Protein AF-A0A8T6N7Z7-F1 (afdb_monomer_lite)

Structure (mmCIF, N/CA/C/O backbone):
data_AF-A0A8T6N7Z7-F1
#
_entry.id   AF-A0A8T6N7Z7-F1
#
loop_
_atom_site.group_PDB
_atom_site.id
_atom_site.type_symbol
_atom_site.label_atom_id
_atom_site.label_alt_id
_atom_site.label_comp_id
_atom_site.label_asym_id
_atom_site.label_entity_id
_atom_site.label_seq_id
_atom_site.pdbx_PDB_ins_code
_atom_site.Cartn_x
_atom_site.Cartn_y
_atom_site.Cartn_z
_atom_site.occupancy
_atom_site.B_iso_or_equiv
_atom_site.auth_seq_id
_atom_site.auth_comp_id
_atom_site.auth_asym_id
_atom_site.auth_atom_id
_atom_site.pdbx_PDB_model_num
ATOM 1 N N . MET A 1 1 ? -6.191 -1.231 4.397 1.00 97.25 1 MET A N 1
ATOM 2 C CA . MET A 1 1 ? -7.515 -1.782 4.049 1.00 97.25 1 MET A CA 1
ATOM 3 C C . MET A 1 1 ? -8.240 -2.114 5.335 1.00 97.25 1 MET A C 1
ATOM 5 O O . MET A 1 1 ? -7.637 -2.772 6.176 1.00 97.25 1 MET A O 1
ATOM 9 N N . LEU A 1 2 ? -9.482 -1.653 5.471 1.00 97.31 2 LEU A N 1
ATOM 10 C CA . LEU A 1 2 ? -10.361 -2.019 6.579 1.00 97.31 2 LEU A CA 1
ATOM 11 C C . LEU A 1 2 ? -10.739 -3.504 6.470 1.00 97.31 2 LEU A C 1
ATOM 13 O O . LEU A 1 2 ? -11.110 -3.960 5.383 1.00 97.31 2 LEU A O 1
ATOM 17 N N . LEU A 1 3 ? -10.583 -4.256 7.556 1.00 96.44 3 LEU A N 1
ATOM 18 C CA . LEU A 1 3 ? -10.915 -5.678 7.613 1.00 96.44 3 LEU A CA 1
ATOM 19 C C . LEU A 1 3 ? -12.401 -5.897 7.941 1.00 96.44 3 LEU A C 1
ATOM 21 O O . LEU A 1 3 ? -13.173 -4.954 8.099 1.00 96.44 3 LEU A O 1
ATOM 25 N N . GLU A 1 4 ? -12.831 -7.160 7.944 1.00 92.81 4 GLU A N 1
ATOM 26 C CA . GLU A 1 4 ? -14.254 -7.534 8.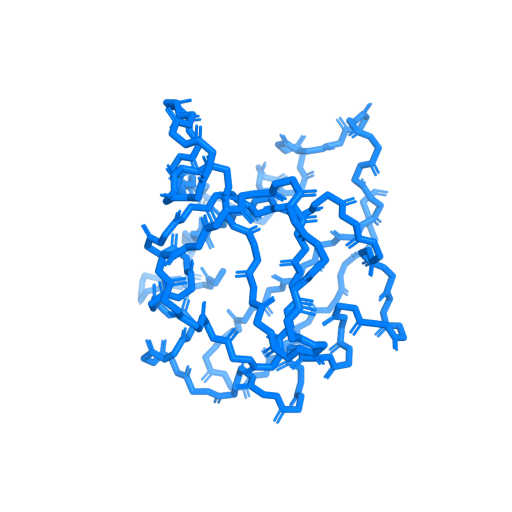040 1.00 92.81 4 GLU A CA 1
ATOM 27 C C . GLU A 1 4 ? -14.883 -7.240 9.399 1.00 92.81 4 GLU A C 1
ATOM 29 O O . GLU A 1 4 ? -16.102 -7.118 9.484 1.00 92.81 4 GLU A O 1
ATOM 34 N N . ASP A 1 5 ? -14.063 -7.100 10.440 1.00 92.44 5 ASP A N 1
ATOM 35 C CA . ASP A 1 5 ? -14.508 -6.629 11.752 1.00 92.44 5 ASP A CA 1
ATOM 36 C C . ASP A 1 5 ? -14.951 -5.155 11.736 1.00 92.44 5 ASP A C 1
ATOM 38 O O . ASP A 1 5 ? -15.639 -4.715 12.654 1.00 92.44 5 ASP A O 1
ATOM 42 N N . GLY A 1 6 ? -14.617 -4.406 10.679 1.00 90.69 6 GLY A N 1
ATOM 43 C CA . GLY A 1 6 ? -14.959 -2.995 10.533 1.00 90.69 6 GLY A CA 1
ATOM 44 C C . GLY A 1 6 ? -14.139 -2.058 11.421 1.00 90.69 6 GLY A C 1
ATOM 45 O O . GLY A 1 6 ? -14.454 -0.870 11.468 1.00 90.69 6 GLY A O 1
ATOM 46 N N . GLU A 1 7 ? -13.099 -2.561 12.085 1.00 91.69 7 GLU A N 1
ATOM 47 C CA . GLU A 1 7 ? -12.290 -1.816 13.055 1.00 91.69 7 GLU A CA 1
ATOM 48 C C . GLU A 1 7 ? -10.797 -1.901 12.718 1.00 91.69 7 GLU A C 1
ATOM 50 O O . GLU A 1 7 ? -10.118 -0.874 12.634 1.00 91.69 7 GLU A O 1
ATOM 55 N N . THR A 1 8 ? -10.291 -3.101 12.426 1.00 97.19 8 THR A N 1
ATOM 56 C CA . THR A 1 8 ? -8.861 -3.307 12.215 1.00 97.19 8 THR A CA 1
ATOM 57 C C . THR A 1 8 ? -8.432 -2.965 10.792 1.00 97.19 8 THR A C 1
ATOM 59 O O . THR A 1 8 ? -9.158 -3.125 9.800 1.00 97.19 8 THR A O 1
ATOM 62 N N . ILE A 1 9 ? -7.201 -2.471 10.667 1.00 98.25 9 ILE A N 1
ATOM 63 C CA . ILE A 1 9 ? -6.628 -2.029 9.398 1.00 98.25 9 ILE A CA 1
ATOM 64 C C . ILE A 1 9 ? -5.390 -2.856 9.089 1.00 98.25 9 ILE A C 1
ATOM 66 O O . ILE A 1 9 ? -4.420 -2.845 9.838 1.00 98.25 9 ILE A O 1
ATOM 70 N N . ARG A 1 10 ? -5.378 -3.493 7.916 1.00 98.25 10 ARG A N 1
ATOM 71 C CA . ARG A 1 10 ? -4.157 -4.063 7.334 1.00 98.25 10 ARG A CA 1
ATOM 72 C C . ARG A 1 10 ? -3.473 -3.053 6.423 1.00 98.25 10 ARG A C 1
ATOM 74 O O . ARG A 1 10 ? -4.117 -2.548 5.498 1.00 98.25 10 ARG A O 1
ATOM 81 N N . SER A 1 11 ? -2.190 -2.780 6.622 1.00 97.31 11 SER A N 1
ATOM 82 C CA . SER A 1 11 ? -1.436 -1.829 5.799 1.00 97.31 11 SER A CA 1
ATOM 83 C C . SER A 1 11 ? -0.045 -2.330 5.423 1.00 97.31 11 SER A C 1
ATOM 85 O O . SER A 1 11 ? 0.499 -3.234 6.049 1.00 97.31 11 SER A O 1
ATOM 87 N N . VAL A 1 12 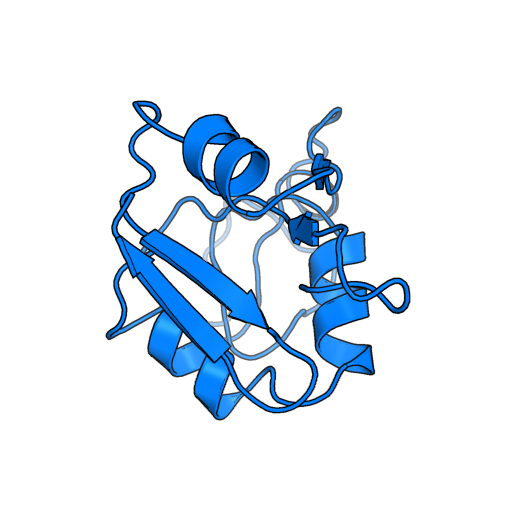? 0.503 -1.715 4.378 1.00 97.75 12 VAL A N 1
ATOM 88 C CA . VAL A 1 12 ? 1.902 -1.817 3.949 1.00 97.75 12 VAL A CA 1
ATOM 89 C C . VAL A 1 12 ? 2.423 -0.404 3.695 1.00 97.75 12 VAL A C 1
ATOM 91 O O . VAL A 1 12 ? 1.639 0.536 3.519 1.00 97.75 12 VAL A O 1
ATOM 94 N N . TYR A 1 13 ? 3.737 -0.251 3.682 1.00 96.81 13 TYR A N 1
ATOM 95 C CA . TYR A 1 13 ? 4.442 0.976 3.348 1.00 96.81 13 TYR A CA 1
ATOM 96 C C . TYR A 1 13 ? 4.771 1.052 1.851 1.00 96.81 13 TYR A C 1
ATOM 98 O O . TYR A 1 13 ? 5.080 0.043 1.222 1.00 96.81 13 TYR A O 1
ATOM 106 N N . CYS A 1 14 ? 4.727 2.268 1.298 1.00 96.38 14 CYS A N 1
ATOM 107 C CA . CYS A 1 14 ? 5.198 2.588 -0.048 1.00 96.38 14 CYS A CA 1
ATOM 108 C C . CYS A 1 14 ? 6.172 3.765 0.027 1.00 96.38 14 CYS A C 1
ATOM 110 O O . CYS A 1 14 ? 5.829 4.798 0.608 1.00 96.38 14 CYS A O 1
ATOM 112 N N . HIS A 1 15 ? 7.368 3.607 -0.542 1.00 94.94 15 HIS A N 1
ATOM 113 C CA . HIS A 1 15 ? 8.446 4.587 -0.394 1.00 94.94 15 HIS A CA 1
ATOM 114 C C . HIS A 1 15 ? 8.341 5.761 -1.370 1.00 94.94 15 HIS A C 1
ATOM 116 O O . HIS A 1 15 ? 8.447 6.916 -0.961 1.00 94.94 15 HIS A O 1
ATOM 122 N N . TRP A 1 16 ? 8.120 5.477 -2.654 1.00 94.12 16 TRP A N 1
ATOM 123 C CA . TRP A 1 16 ? 8.145 6.494 -3.700 1.00 94.12 16 TRP A CA 1
ATOM 124 C C . TRP A 1 16 ? 6.761 7.034 -4.055 1.00 94.12 16 TRP A C 1
ATOM 126 O O . TRP A 1 16 ? 5.756 6.324 -4.001 1.00 94.12 16 TRP A O 1
ATOM 136 N N . ASP A 1 17 ? 6.746 8.317 -4.427 1.00 93.94 17 ASP A N 1
ATOM 137 C CA . ASP A 1 17 ? 5.627 9.018 -5.064 1.00 93.94 17 ASP A CA 1
ATOM 138 C C . ASP A 1 17 ? 4.272 8.876 -4.352 1.00 93.94 17 ASP A C 1
ATOM 140 O O . ASP A 1 17 ? 3.203 8.840 -4.967 1.00 93.94 17 ASP A O 1
ATOM 144 N N . GLY A 1 18 ? 4.307 8.862 -3.017 1.00 94.50 18 GLY A N 1
ATOM 145 C CA . GLY A 1 18 ? 3.139 8.686 -2.153 1.00 94.50 18 GLY A CA 1
ATOM 146 C C . GLY A 1 18 ? 2.066 9.776 -2.252 1.00 94.50 18 GLY A C 1
ATOM 147 O O . GLY A 1 18 ? 1.058 9.678 -1.557 1.00 94.50 18 GLY A O 1
ATOM 148 N N . TYR A 1 19 ? 2.238 10.811 -3.077 1.00 96.06 19 TYR A N 1
ATOM 149 C CA . TYR A 1 19 ? 1.282 11.908 -3.220 1.00 96.06 19 TYR A CA 1
ATOM 150 C C . TYR A 1 19 ? 0.019 11.498 -4.009 1.00 96.06 19 TYR A C 1
ATOM 152 O O . TYR A 1 19 ? 0.068 10.615 -4.872 1.00 96.06 19 TYR A O 1
ATOM 160 N N . PRO A 1 20 ? -1.132 12.167 -3.785 1.00 97.56 20 PRO A N 1
ATOM 161 C CA . PRO A 1 20 ? -2.416 11.735 -4.349 1.00 97.56 20 PRO A CA 1
ATOM 162 C C . PRO A 1 20 ? -2.467 11.672 -5.879 1.00 97.56 20 PRO A C 1
ATOM 164 O O . PRO A 1 20 ? -3.162 10.824 -6.430 1.00 97.56 20 PRO A O 1
ATOM 167 N N . ALA A 1 21 ? -1.726 12.542 -6.573 1.00 97.44 21 ALA A N 1
ATOM 168 C CA . ALA A 1 21 ? -1.688 12.559 -8.036 1.00 97.44 21 ALA A CA 1
ATOM 169 C C . ALA A 1 21 ? -0.958 11.349 -8.657 1.00 97.44 21 ALA A C 1
ATOM 171 O O . ALA A 1 21 ? -1.107 11.127 -9.858 1.00 97.44 21 ALA A O 1
ATOM 172 N N . HIS A 1 22 ? -0.214 10.568 -7.862 1.00 95.94 22 HIS A N 1
ATOM 173 C CA . HIS A 1 22 ? 0.469 9.354 -8.309 1.00 95.94 22 HIS A CA 1
ATOM 174 C C . HIS A 1 22 ? -0.070 8.106 -7.601 1.00 95.94 22 HIS A C 1
ATOM 176 O O . HIS A 1 22 ? -0.957 7.459 -8.158 1.00 95.94 22 HIS A O 1
ATOM 182 N N . VAL A 1 23 ? 0.362 7.794 -6.369 1.00 97.25 23 VAL A N 1
ATOM 183 C CA . VAL A 1 23 ? -0.134 6.608 -5.637 1.00 97.25 23 VAL A CA 1
ATOM 184 C C . VAL A 1 23 ? -1.658 6.631 -5.508 1.00 97.25 23 VAL A C 1
ATOM 186 O O . VAL A 1 23 ? -2.319 5.648 -5.841 1.00 97.25 23 VAL A O 1
ATOM 189 N N . GLY A 1 24 ? -2.240 7.765 -5.104 1.00 97.69 24 GLY A N 1
ATOM 190 C CA . GLY A 1 24 ? -3.695 7.892 -4.984 1.00 97.69 24 GLY A CA 1
ATOM 191 C C . GLY A 1 24 ? -4.431 7.640 -6.304 1.00 97.69 24 GLY A C 1
ATOM 192 O O . GLY A 1 24 ? -5.468 6.975 -6.318 1.00 97.69 24 GLY A O 1
ATOM 193 N N . LYS A 1 25 ? -3.881 8.118 -7.423 1.00 98.19 25 LYS A N 1
ATOM 194 C CA . LYS A 1 25 ? -4.423 7.881 -8.764 1.00 98.19 25 LYS A CA 1
ATOM 195 C C . LYS A 1 25 ? -4.362 6.397 -9.134 1.00 98.19 25 LYS A C 1
ATOM 197 O O . LYS A 1 25 ? -5.385 5.825 -9.499 1.00 98.19 25 LYS A O 1
ATOM 202 N N . ILE A 1 26 ? -3.201 5.761 -8.974 1.00 98.25 26 ILE A N 1
ATOM 203 C CA . ILE A 1 26 ? -2.995 4.341 -9.296 1.00 98.25 26 ILE A CA 1
ATOM 204 C C . ILE A 1 26 ? -3.940 3.454 -8.480 1.00 98.25 26 ILE A C 1
ATOM 206 O O . ILE A 1 26 ? -4.570 2.551 -9.031 1.00 98.25 26 ILE A O 1
ATOM 210 N N . LEU A 1 27 ? -4.085 3.725 -7.180 1.00 98.44 27 LEU A N 1
ATOM 211 C CA . LEU A 1 27 ? -5.000 2.988 -6.309 1.00 98.44 27 LEU A CA 1
ATOM 212 C C . LEU A 1 27 ? -6.452 3.089 -6.794 1.00 98.44 27 LEU A C 1
ATOM 214 O O . LEU A 1 27 ? -7.121 2.065 -6.951 1.00 98.44 27 LEU A O 1
ATOM 218 N N . ASN A 1 28 ? -6.917 4.304 -7.097 1.00 98.12 28 ASN A N 1
ATOM 219 C CA . ASN A 1 28 ? -8.281 4.540 -7.572 1.00 98.12 28 ASN A CA 1
ATOM 220 C C . ASN A 1 28 ? -8.561 3.948 -8.961 1.00 98.12 28 ASN A C 1
ATOM 222 O O . ASN A 1 28 ? -9.684 3.522 -9.216 1.00 98.12 28 ASN A O 1
ATOM 226 N N . GLU A 1 29 ? -7.574 3.905 -9.855 1.00 98.12 29 GLU A N 1
ATOM 227 C CA . GLU A 1 29 ? -7.758 3.409 -11.225 1.00 98.12 29 GLU A CA 1
ATOM 228 C C . GLU A 1 29 ? -7.561 1.889 -11.342 1.00 98.12 29 GLU A C 1
ATOM 230 O O . GLU A 1 29 ? -8.205 1.238 -12.168 1.00 98.12 29 GLU A O 1
ATOM 235 N N . HIS A 1 30 ? -6.682 1.298 -10.524 1.00 98.19 30 HIS A N 1
ATOM 236 C CA . HIS A 1 30 ? -6.195 -0.068 -10.745 1.00 98.19 30 HIS A CA 1
ATOM 237 C C . HIS A 1 30 ? -6.370 -1.029 -9.570 1.00 98.19 30 HIS A C 1
ATOM 239 O O . HIS A 1 30 ? -6.250 -2.241 -9.778 1.00 98.19 30 HIS A O 1
ATOM 245 N N . TYR A 1 31 ? -6.674 -0.536 -8.370 1.00 98.25 31 TYR A N 1
ATOM 246 C CA . TYR A 1 31 ? -6.851 -1.342 -7.160 1.00 98.25 31 TYR A CA 1
ATOM 247 C C . TYR A 1 31 ? -8.245 -1.117 -6.569 1.00 98.25 31 TYR A C 1
ATOM 249 O O . TYR A 1 31 ? -8.394 -0.632 -5.456 1.00 98.25 31 TYR A O 1
ATOM 257 N N . THR A 1 32 ? -9.279 -1.464 -7.336 1.00 97.12 32 THR A N 1
ATOM 258 C CA . THR A 1 32 ? -10.698 -1.217 -7.005 1.00 97.12 32 THR A CA 1
ATOM 259 C C . THR A 1 32 ? -11.469 -2.466 -6.582 1.00 97.12 32 THR A C 1
ATOM 261 O O . THR A 1 32 ? -12.664 -2.403 -6.311 1.00 97.12 32 THR A O 1
ATOM 264 N N . ASN A 1 33 ? -10.807 -3.624 -6.536 1.00 95.94 33 ASN A N 1
ATOM 265 C CA . ASN A 1 33 ? -11.402 -4.862 -6.051 1.00 95.94 33 ASN A CA 1
ATOM 266 C C . ASN A 1 33 ? -10.571 -5.438 -4.907 1.00 95.94 33 ASN A C 1
ATOM 268 O O . ASN A 1 33 ? -9.339 -5.405 -4.929 1.00 95.94 33 ASN A O 1
ATOM 272 N N . ARG A 1 34 ? -11.268 -6.010 -3.925 1.00 96.50 34 ARG A N 1
ATOM 273 C CA . ARG A 1 34 ? -10.659 -6.517 -2.695 1.00 96.50 34 ARG A CA 1
ATOM 274 C C . ARG A 1 34 ? -9.595 -7.583 -2.948 1.00 96.50 34 ARG A C 1
ATOM 276 O O . ARG A 1 34 ? -8.539 -7.518 -2.340 1.00 96.50 34 ARG A O 1
ATOM 283 N N . SER A 1 35 ? -9.821 -8.503 -3.889 1.00 97.81 35 SER A N 1
ATOM 284 C CA . SER A 1 35 ? -8.871 -9.588 -4.169 1.00 97.81 35 SER A CA 1
ATOM 285 C C . SER A 1 35 ? -7.499 -9.073 -4.618 1.00 97.81 35 SER A C 1
ATOM 287 O O . SER A 1 35 ? -6.475 -9.546 -4.132 1.00 97.81 35 SER A O 1
ATOM 289 N N . LYS A 1 36 ? -7.456 -8.068 -5.499 1.00 98.31 36 LYS A N 1
ATOM 290 C CA . LYS A 1 36 ? -6.192 -7.481 -5.962 1.00 98.31 36 LYS A CA 1
ATOM 291 C C . LYS A 1 36 ? -5.503 -6.660 -4.870 1.00 98.31 36 LYS A C 1
ATOM 293 O O . LYS A 1 36 ? -4.282 -6.690 -4.767 1.00 98.31 36 LYS A O 1
ATOM 298 N N . ILE A 1 37 ? -6.274 -5.952 -4.045 1.00 98.56 37 ILE A N 1
ATOM 299 C CA . ILE A 1 37 ? -5.740 -5.223 -2.885 1.00 98.56 37 ILE A CA 1
ATOM 300 C C . ILE A 1 37 ? -5.142 -6.209 -1.879 1.00 98.56 37 ILE A C 1
ATOM 302 O O . ILE A 1 37 ? -4.048 -5.982 -1.376 1.00 98.56 37 ILE A O 1
ATOM 306 N N . ASP A 1 38 ? -5.817 -7.329 -1.632 1.00 98.31 38 ASP A N 1
ATOM 307 C CA . ASP A 1 38 ? -5.322 -8.381 -0.751 1.00 98.31 38 ASP A CA 1
ATOM 308 C C . ASP A 1 38 ? -4.001 -8.956 -1.253 1.00 98.31 38 ASP A C 1
ATOM 310 O O . ASP A 1 38 ? -3.055 -9.045 -0.478 1.00 98.31 38 ASP A O 1
ATOM 314 N N . GLN A 1 39 ? -3.901 -9.259 -2.550 1.00 98.38 39 GLN A N 1
ATOM 315 C CA . GLN A 1 39 ? -2.650 -9.718 -3.159 1.00 98.38 39 GLN A CA 1
ATOM 316 C C . GLN A 1 39 ? -1.515 -8.696 -3.002 1.00 98.38 39 GLN A C 1
ATOM 318 O O . GLN A 1 39 ? -0.403 -9.085 -2.655 1.00 98.38 39 GLN A O 1
ATOM 323 N N . LEU A 1 40 ? -1.794 -7.403 -3.217 1.00 98.62 40 LEU A N 1
ATOM 324 C CA . LEU A 1 40 ? -0.819 -6.327 -3.017 1.00 98.62 40 LEU A CA 1
ATOM 325 C C . LEU A 1 40 ? -0.312 -6.311 -1.566 1.00 98.62 40 LEU A C 1
ATOM 327 O O . LEU A 1 40 ? 0.891 -6.342 -1.338 1.00 98.62 40 LEU A O 1
ATOM 331 N N . LEU A 1 41 ? -1.226 -6.306 -0.589 1.00 98.44 41 LEU A N 1
ATOM 332 C CA . LEU A 1 41 ? -0.876 -6.233 0.833 1.00 98.44 41 LEU A CA 1
ATOM 333 C C . LEU A 1 41 ? -0.145 -7.490 1.326 1.00 98.44 41 LEU A C 1
ATOM 335 O O . LEU A 1 41 ? 0.729 -7.390 2.181 1.00 98.44 41 LEU A O 1
ATOM 339 N N . THR A 1 42 ? -0.480 -8.672 0.803 1.00 98.44 42 THR A N 1
ATOM 340 C CA . THR A 1 42 ? 0.189 -9.932 1.164 1.00 98.44 42 THR A CA 1
ATOM 341 C C . THR A 1 42 ? 1.672 -9.938 0.791 1.00 98.44 42 THR A C 1
ATOM 343 O O . THR A 1 42 ? 2.456 -10.591 1.475 1.00 98.44 42 THR A O 1
ATOM 346 N N . LEU A 1 43 ? 2.068 -9.211 -0.257 1.00 98.44 43 LEU A N 1
ATOM 347 C CA . LEU A 1 43 ? 3.468 -9.113 -0.679 1.00 98.44 43 LEU A CA 1
ATOM 348 C C . LEU A 1 43 ? 4.307 -8.152 0.180 1.00 98.44 43 LEU A C 1
ATOM 350 O O . LEU A 1 43 ? 5.531 -8.160 0.057 1.00 98.44 43 LEU A O 1
ATOM 354 N N . GLY A 1 44 ? 3.669 -7.394 1.076 1.00 98.44 44 GLY A N 1
ATOM 355 C CA . GLY A 1 44 ? 4.341 -6.536 2.044 1.00 98.44 44 GLY A CA 1
ATOM 356 C C . GLY A 1 44 ? 4.688 -5.147 1.512 1.00 98.44 44 GLY A C 1
ATOM 357 O O . GLY A 1 44 ? 4.078 -4.647 0.564 1.00 98.44 44 GLY A O 1
ATOM 358 N N . ASP A 1 45 ? 5.651 -4.516 2.172 1.00 98.12 45 ASP A N 1
ATOM 359 C CA . ASP A 1 45 ? 6.113 -3.170 1.875 1.00 98.12 45 ASP A CA 1
ATOM 360 C C . ASP A 1 45 ? 6.786 -3.107 0.498 1.00 98.12 45 ASP A C 1
ATOM 362 O O . ASP A 1 45 ? 7.474 -4.030 0.039 1.00 98.12 45 ASP A O 1
ATOM 366 N N . LEU A 1 46 ? 6.592 -1.971 -0.163 1.00 96.75 46 LEU A N 1
ATOM 367 C CA . LEU A 1 46 ? 7.007 -1.741 -1.534 1.00 96.75 46 LEU A CA 1
ATOM 368 C C . LEU A 1 46 ? 7.836 -0.470 -1.680 1.00 96.75 46 LEU A C 1
ATOM 370 O O . LEU A 1 46 ? 7.621 0.542 -1.013 1.00 96.75 46 LEU A O 1
ATOM 374 N N . SER A 1 47 ? 8.785 -0.524 -2.608 1.00 95.81 47 SER A N 1
ATOM 375 C CA . SER A 1 47 ? 9.545 0.649 -3.011 1.00 95.81 47 SER A CA 1
ATOM 376 C C . SER A 1 47 ? 8.690 1.565 -3.880 1.00 95.81 47 SER A C 1
ATOM 378 O O . SER A 1 47 ? 8.633 2.764 -3.622 1.00 95.81 47 SER A O 1
ATOM 380 N N . SER A 1 48 ? 7.978 1.005 -4.858 1.00 95.38 48 SER A N 1
ATOM 381 C CA . SER A 1 48 ? 7.135 1.752 -5.793 1.00 95.38 48 SER A CA 1
ATOM 382 C C . SER A 1 48 ? 5.859 0.983 -6.134 1.00 95.38 48 SER A C 1
ATOM 384 O O . SER A 1 48 ? 5.859 -0.245 -6.289 1.00 95.38 48 SER A O 1
ATOM 386 N N . LEU A 1 49 ? 4.751 1.720 -6.225 1.00 97.00 49 LEU A N 1
ATOM 387 C CA . LEU A 1 49 ? 3.442 1.203 -6.613 1.00 97.00 49 LEU A CA 1
ATOM 388 C C . LEU A 1 49 ? 3.204 1.474 -8.099 1.00 97.00 49 LEU A C 1
ATOM 390 O O . LEU A 1 49 ? 3.418 2.588 -8.560 1.00 97.00 49 LEU A O 1
ATOM 394 N N . ASP A 1 50 ? 2.657 0.495 -8.815 1.00 96.31 50 ASP A N 1
ATOM 395 C CA . ASP A 1 50 ? 2.200 0.660 -10.194 1.00 96.31 50 ASP A CA 1
ATOM 396 C C . ASP A 1 50 ? 0.910 -0.147 -10.430 1.00 96.31 50 ASP A C 1
ATOM 398 O O . ASP A 1 50 ? 0.404 -0.833 -9.539 1.00 96.31 50 ASP A O 1
ATOM 402 N N . LYS A 1 51 ? 0.332 -0.069 -11.628 1.00 96.38 51 LYS A N 1
ATOM 403 C CA . LYS A 1 51 ? -0.955 -0.660 -12.004 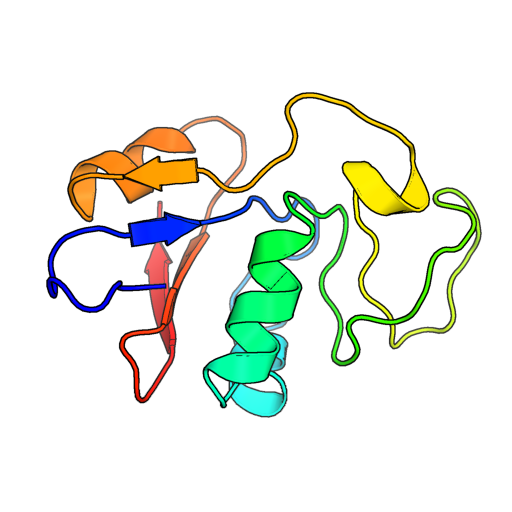1.00 96.38 51 LYS A CA 1
ATOM 404 C C . LYS A 1 51 ? -0.995 -2.185 -11.935 1.00 96.38 51 LYS A C 1
ATOM 406 O O . LYS A 1 51 ? -2.082 -2.740 -11.738 1.00 96.38 51 LYS A O 1
ATOM 411 N N . ASN A 1 52 ? 0.134 -2.875 -12.102 1.00 96.62 52 ASN A N 1
ATOM 412 C CA . ASN A 1 52 ? 0.214 -4.333 -12.027 1.00 96.62 52 ASN A CA 1
ATOM 413 C C . ASN A 1 52 ? 1.085 -4.774 -10.850 1.00 96.62 52 ASN A C 1
ATOM 415 O O . ASN A 1 52 ? 2.171 -4.250 -10.647 1.00 96.62 52 ASN A O 1
ATOM 419 N N . ILE A 1 53 ? 0.655 -5.819 -10.141 1.00 97.12 53 ILE A N 1
ATOM 420 C CA . ILE A 1 53 ? 1.466 -6.443 -9.083 1.00 97.12 53 ILE A CA 1
ATOM 421 C C . ILE A 1 53 ? 2.762 -7.037 -9.663 1.00 97.12 53 ILE A C 1
ATOM 423 O O . ILE A 1 53 ? 3.804 -7.010 -9.008 1.00 97.12 53 ILE A O 1
ATOM 427 N N . GLY A 1 54 ? 2.701 -7.543 -10.898 1.00 94.69 54 GLY A N 1
ATOM 428 C CA . GLY A 1 54 ? 3.845 -8.129 -11.591 1.00 94.69 54 GLY A CA 1
ATOM 429 C C . GLY A 1 54 ? 4.329 -9.439 -10.969 1.00 94.69 54 GLY A C 1
ATOM 430 O O . GLY A 1 54 ? 3.683 -10.023 -10.096 1.00 94.69 54 GLY A O 1
ATOM 431 N N . GLU A 1 55 ? 5.489 -9.885 -11.432 1.00 94.69 55 GLU A N 1
ATOM 432 C CA . GLU A 1 55 ? 6.195 -11.072 -10.944 1.00 94.69 55 GLU A CA 1
ATOM 433 C C . GLU A 1 55 ? 7.534 -10.676 -10.316 1.00 94.69 55 GLU A C 1
ATOM 435 O O . GLU A 1 55 ? 7.928 -9.513 -10.395 1.00 94.69 55 GLU A O 1
ATOM 440 N N . LYS A 1 56 ? 8.237 -11.639 -9.703 1.00 95.31 56 LYS A N 1
ATOM 441 C CA . LYS A 1 56 ? 9.571 -11.395 -9.147 1.00 95.31 56 LYS A CA 1
ATOM 442 C C . LYS A 1 56 ? 10.531 -10.915 -10.235 1.00 95.31 56 LYS A C 1
ATOM 444 O O . LYS A 1 56 ? 10.652 -11.551 -11.280 1.00 95.31 56 LYS A O 1
ATOM 449 N N . HIS A 1 57 ? 11.259 -9.851 -9.940 1.00 93.19 57 HIS A N 1
ATOM 450 C CA . HIS A 1 57 ? 12.245 -9.256 -10.838 1.00 93.19 57 HIS A CA 1
ATOM 451 C C . HIS A 1 57 ? 13.445 -8.720 -10.052 1.00 93.19 57 HIS A C 1
ATOM 453 O O . HIS A 1 57 ? 13.468 -8.761 -8.822 1.00 93.19 57 HIS A O 1
ATOM 459 N N . ASP A 1 58 ? 14.454 -8.242 -10.776 1.00 93.50 58 ASP A N 1
ATOM 460 C CA . ASP A 1 58 ? 15.599 -7.559 -10.184 1.00 93.50 58 ASP A CA 1
ATOM 461 C C . ASP A 1 58 ? 15.176 -6.185 -9.649 1.00 93.50 58 ASP A C 1
ATOM 463 O O . ASP A 1 58 ? 14.649 -5.357 -10.392 1.00 93.50 58 ASP A O 1
ATOM 467 N N . PHE A 1 59 ? 15.398 -5.967 -8.354 1.00 94.12 59 PHE A N 1
ATOM 468 C CA . PHE A 1 59 ? 14.994 -4.758 -7.648 1.00 94.12 59 PHE A CA 1
ATOM 469 C C . PHE A 1 59 ? 15.691 -3.502 -8.190 1.00 94.12 59 PHE A C 1
ATOM 471 O O . PHE A 1 59 ? 15.073 -2.442 -8.252 1.00 94.12 59 PHE A O 1
ATOM 478 N N . ASP A 1 60 ? 16.968 -3.614 -8.569 1.00 89.75 60 ASP A N 1
ATOM 479 C CA . ASP A 1 60 ? 17.798 -2.463 -8.955 1.00 89.75 60 ASP A CA 1
ATOM 480 C C . ASP A 1 60 ? 17.762 -2.182 -10.469 1.00 89.75 60 ASP A C 1
ATOM 482 O O . ASP A 1 60 ? 18.333 -1.199 -10.951 1.00 89.75 60 ASP A O 1
ATOM 486 N N . SER A 1 61 ? 17.082 -3.036 -11.236 1.00 82.75 61 SER A N 1
ATOM 487 C CA . SER A 1 61 ? 16.914 -2.869 -12.676 1.00 82.75 61 SER A CA 1
ATOM 488 C C . SER A 1 61 ? 15.803 -1.869 -13.013 1.00 82.75 61 SER A C 1
ATOM 490 O O . SER A 1 61 ? 14.786 -1.776 -12.326 1.00 82.75 61 SER A O 1
ATOM 492 N N . TYR A 1 62 ? 15.959 -1.156 -14.135 1.00 68.19 62 TYR A N 1
ATOM 493 C CA . TYR A 1 62 ? 14.861 -0.375 -14.707 1.00 68.19 62 TYR A CA 1
ATOM 494 C C . TYR A 1 62 ? 13.750 -1.335 -15.137 1.00 68.19 62 TYR A C 1
ATOM 496 O O . TYR A 1 62 ? 13.943 -2.198 -15.996 1.00 68.19 62 TYR A O 1
ATOM 504 N N . GLN A 1 63 ? 12.598 -1.209 -14.500 1.00 63.84 63 GLN A N 1
ATOM 505 C CA . GLN A 1 63 ? 11.481 -2.122 -14.684 1.00 63.84 63 GLN A CA 1
ATOM 506 C C . GLN A 1 63 ? 10.652 -1.730 -15.903 1.00 63.84 63 GLN A C 1
ATOM 508 O O . GLN A 1 63 ? 10.689 -0.573 -16.319 1.00 63.84 63 GLN A O 1
ATOM 513 N N . PRO A 1 64 ? 9.856 -2.643 -16.486 1.00 64.00 64 PRO A N 1
ATOM 514 C CA . PRO A 1 64 ? 8.759 -2.186 -17.324 1.00 64.00 64 PRO A CA 1
ATOM 515 C C . PRO A 1 64 ? 7.895 -1.232 -16.486 1.00 64.00 64 PRO A C 1
ATOM 517 O O . PRO A 1 64 ? 7.516 -1.619 -15.382 1.00 64.00 64 PRO A O 1
ATOM 520 N N . ASP A 1 65 ? 7.582 -0.037 -17.013 1.00 71.38 65 ASP A N 1
ATOM 521 C CA . ASP A 1 65 ? 6.872 1.099 -16.368 1.00 71.38 65 ASP A CA 1
ATOM 522 C C . ASP A 1 65 ? 5.415 0.781 -15.938 1.00 71.38 65 ASP A C 1
ATOM 524 O O . ASP A 1 65 ? 4.469 1.509 -16.247 1.00 71.38 65 ASP A O 1
ATOM 528 N N . THR A 1 66 ? 5.176 -0.406 -15.386 1.00 88.81 66 THR A N 1
ATOM 529 C CA . THR A 1 66 ? 3.844 -0.940 -15.125 1.00 88.81 66 THR A CA 1
ATOM 530 C C . THR A 1 66 ? 3.758 -1.880 -13.921 1.00 88.81 66 THR A C 1
ATOM 532 O O . THR A 1 66 ? 2.645 -2.326 -13.624 1.00 88.81 66 THR A O 1
ATOM 535 N N . TRP A 1 67 ? 4.876 -2.268 -13.289 1.00 95.56 67 TRP A N 1
ATOM 536 C CA . TRP A 1 67 ? 4.926 -3.290 -12.231 1.00 95.56 67 TRP A CA 1
ATOM 537 C C . TRP A 1 67 ? 5.336 -2.705 -10.872 1.00 95.56 67 TRP A C 1
ATOM 539 O O . TRP A 1 67 ? 6.244 -1.886 -10.781 1.00 95.56 67 TRP A O 1
ATOM 549 N N . CYS A 1 68 ? 4.685 -3.167 -9.804 1.00 96.75 68 CYS A N 1
ATOM 550 C CA . CYS A 1 68 ? 5.074 -2.884 -8.424 1.00 96.75 68 CYS A CA 1
ATOM 551 C C . CYS A 1 68 ? 6.430 -3.505 -8.082 1.00 96.75 68 CYS A C 1
ATOM 553 O O . CYS A 1 68 ? 6.654 -4.668 -8.414 1.00 96.75 68 CYS A O 1
ATOM 555 N N . THR A 1 69 ? 7.250 -2.787 -7.310 1.00 96.75 69 THR A N 1
ATOM 556 C CA . THR A 1 69 ? 8.542 -3.272 -6.791 1.00 96.75 69 THR A CA 1
ATOM 557 C C . THR A 1 69 ? 8.472 -3.458 -5.276 1.00 96.75 69 THR A C 1
ATOM 559 O O . THR A 1 69 ? 8.288 -2.482 -4.550 1.00 96.75 69 THR A O 1
ATOM 562 N N . PHE A 1 70 ? 8.643 -4.683 -4.775 1.00 97.94 70 PHE A N 1
ATOM 563 C CA . PHE A 1 70 ? 8.513 -5.020 -3.351 1.00 97.94 70 PHE A CA 1
ATOM 564 C C . PHE A 1 70 ? 9.860 -5.271 -2.679 1.00 97.94 70 PHE A C 1
ATOM 566 O O . PHE A 1 70 ? 10.721 -5.970 -3.219 1.00 97.94 70 PHE A O 1
ATOM 573 N N . TYR A 1 71 ? 10.013 -4.802 -1.441 1.00 98.19 71 TYR A N 1
ATOM 574 C CA . TYR A 1 71 ? 11.223 -5.058 -0.656 1.00 98.19 71 TYR A CA 1
ATOM 575 C C . TYR A 1 71 ? 11.399 -6.552 -0.357 1.00 98.19 71 TYR A C 1
ATOM 577 O O . TYR A 1 71 ? 12.485 -7.103 -0.529 1.00 98.19 71 TYR A O 1
ATOM 585 N N . GLY A 1 72 ? 10.319 -7.247 0.007 1.00 98.38 72 GLY A N 1
ATOM 586 C CA . GLY A 1 72 ? 10.383 -8.675 0.322 1.00 98.38 72 GLY A CA 1
ATOM 587 C C . GLY A 1 72 ? 10.619 -9.540 -0.918 1.00 98.38 72 GLY A C 1
ATOM 588 O O . GLY A 1 72 ? 11.618 -10.250 -1.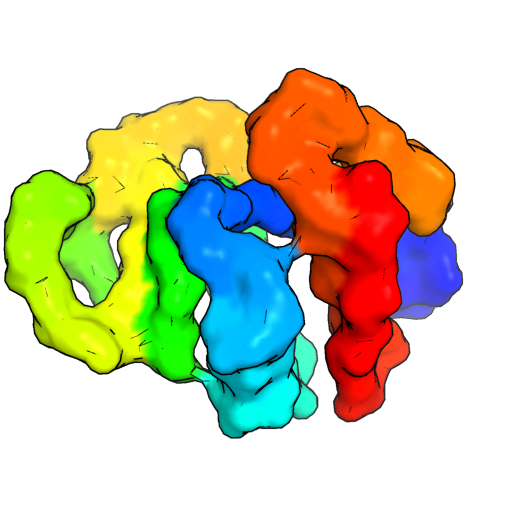019 1.00 98.38 72 GLY A O 1
ATOM 589 N N . ARG A 1 73 ? 9.703 -9.476 -1.894 1.00 97.88 73 ARG A N 1
ATOM 590 C CA . ARG A 1 73 ? 9.732 -10.338 -3.091 1.00 97.88 73 ARG A CA 1
ATOM 591 C C . ARG A 1 73 ? 10.979 -10.113 -3.954 1.00 97.88 73 ARG A C 1
ATOM 593 O O . ARG A 1 73 ? 11.621 -11.095 -4.355 1.00 97.88 73 ARG A O 1
ATOM 600 N N . ASP A 1 74 ? 11.290 -8.848 -4.236 1.00 97.12 74 ASP A N 1
ATOM 601 C CA . ASP A 1 74 ? 12.238 -8.465 -5.288 1.00 97.12 74 ASP A CA 1
ATOM 602 C C . ASP A 1 74 ? 13.639 -8.214 -4.719 1.00 97.12 74 ASP A C 1
ATOM 604 O O . ASP A 1 74 ? 14.617 -8.698 -5.285 1.00 97.12 74 ASP A O 1
ATOM 608 N N . ARG A 1 75 ? 13.750 -7.581 -3.540 1.00 97.31 75 ARG A N 1
ATOM 609 C CA . ARG A 1 75 ? 15.048 -7.359 -2.871 1.00 97.31 75 ARG A CA 1
ATOM 610 C C . ARG A 1 75 ? 15.463 -8.469 -1.904 1.00 97.31 75 ARG A C 1
ATOM 612 O O . ARG A 1 75 ? 16.648 -8.614 -1.616 1.00 97.31 75 ARG A O 1
ATOM 619 N N . GLY A 1 76 ? 14.510 -9.255 -1.401 1.00 97.94 76 GLY A N 1
ATOM 620 C CA . GLY A 1 76 ? 14.766 -10.290 -0.394 1.00 97.94 76 GLY A CA 1
ATOM 621 C C . GLY A 1 76 ? 14.861 -9.766 1.042 1.00 97.94 76 GLY A C 1
ATOM 622 O O . GLY A 1 76 ? 15.435 -10.447 1.891 1.00 97.94 76 GLY A O 1
ATOM 623 N N . GLU A 1 77 ? 14.331 -8.573 1.326 1.00 98.38 77 GLU A N 1
ATOM 624 C CA . GLU A 1 77 ? 14.288 -8.041 2.690 1.00 98.38 77 GLU A CA 1
ATOM 625 C C . GLU A 1 77 ? 13.336 -8.860 3.583 1.00 98.38 77 GLU A C 1
ATOM 627 O O . GLU A 1 77 ? 12.331 -9.413 3.132 1.00 98.38 77 GLU A O 1
ATOM 632 N N . SER A 1 78 ? 13.672 -8.949 4.871 1.00 97.88 78 SER A N 1
ATOM 633 C CA . SER A 1 78 ? 12.836 -9.564 5.912 1.00 97.88 78 SER A CA 1
ATOM 634 C C . SER A 1 78 ? 12.165 -8.478 6.754 1.00 97.88 78 SER A C 1
ATOM 636 O O . SER A 1 78 ? 12.577 -7.325 6.703 1.00 97.88 78 SER A O 1
ATOM 638 N N . ASP A 1 79 ? 11.129 -8.838 7.515 1.00 96.62 79 ASP A N 1
ATOM 639 C CA . ASP A 1 79 ? 10.383 -7.919 8.397 1.00 96.62 79 ASP A CA 1
ATOM 640 C C . ASP A 1 79 ? 9.686 -6.744 7.681 1.00 96.62 79 ASP A C 1
ATOM 642 O O . ASP A 1 79 ? 9.347 -5.730 8.284 1.00 96.62 79 ASP A O 1
ATOM 646 N N . VAL A 1 80 ? 9.402 -6.929 6.391 1.00 97.62 80 VAL A N 1
ATOM 647 C CA . VAL A 1 80 ? 8.684 -5.989 5.511 1.00 97.62 80 VAL A CA 1
ATOM 648 C C . VAL A 1 80 ? 7.265 -6.473 5.185 1.00 97.62 80 VAL A C 1
ATOM 650 O O . VAL A 1 80 ? 6.700 -6.134 4.152 1.00 97.62 80 VAL A O 1
ATOM 653 N N . GLY A 1 81 ? 6.700 -7.349 6.018 1.00 98.12 81 GLY A N 1
ATOM 654 C CA . GLY A 1 81 ? 5.339 -7.863 5.845 1.00 98.12 81 GLY A CA 1
ATOM 655 C C . GLY A 1 81 ? 4.259 -6.835 6.214 1.00 98.12 81 GLY A C 1
ATOM 656 O O . GLY A 1 81 ? 4.559 -5.814 6.834 1.00 98.12 81 GLY A O 1
ATOM 657 N N . PRO A 1 82 ? 2.984 -7.105 5.880 1.00 97.75 82 PRO A N 1
ATOM 658 C CA . PRO A 1 82 ? 1.891 -6.219 6.252 1.00 97.75 82 PRO A CA 1
ATOM 659 C C . PRO A 1 82 ? 1.743 -6.106 7.771 1.00 97.75 82 PRO A C 1
ATOM 661 O O . PRO A 1 82 ? 1.896 -7.083 8.505 1.00 97.75 82 PRO A O 1
ATOM 664 N N . LEU A 1 83 ? 1.351 -4.919 8.223 1.00 97.06 83 LEU A N 1
ATOM 665 C CA . LEU A 1 83 ? 1.011 -4.644 9.614 1.00 97.06 83 LEU A CA 1
ATOM 666 C C . LEU A 1 83 ? -0.504 -4.654 9.816 1.00 97.06 83 LEU A C 1
ATOM 668 O O . LEU A 1 83 ? -1.259 -4.267 8.921 1.00 97.06 83 LEU A O 1
ATOM 672 N N . ILE A 1 84 ? -0.928 -5.068 11.010 1.00 97.94 84 ILE A N 1
ATOM 673 C CA . ILE A 1 84 ? -2.305 -4.948 11.494 1.00 97.94 84 ILE A CA 1
ATOM 674 C C . ILE A 1 84 ? -2.330 -3.869 12.571 1.00 97.94 84 ILE A C 1
ATOM 676 O O . ILE A 1 84 ? -1.478 -3.859 13.457 1.00 97.94 84 ILE A O 1
ATOM 680 N N . HIS A 1 85 ? -3.300 -2.969 12.470 1.00 97.50 85 HIS A N 1
ATOM 681 C CA . HIS A 1 85 ? -3.526 -1.879 13.413 1.00 97.50 85 HIS A CA 1
ATOM 682 C C . HIS A 1 85 ? -4.931 -2.008 13.980 1.00 97.50 85 HIS A C 1
ATOM 684 O O . HIS A 1 85 ? -5.866 -2.282 13.226 1.00 97.50 85 HIS A O 1
ATOM 690 N N . GLU A 1 86 ? -5.080 -1.770 15.280 1.00 96.75 86 GLU A N 1
ATOM 691 C CA . GLU A 1 86 ? -6.372 -1.897 15.970 1.00 96.75 86 GLU A CA 1
ATOM 692 C C . GLU A 1 86 ? -7.293 -0.698 15.708 1.00 96.75 86 GLU A C 1
ATOM 694 O O . GLU A 1 86 ? -8.486 -0.764 15.970 1.00 96.75 86 GLU A O 1
ATOM 699 N N . SER A 1 87 ? -6.757 0.422 15.209 1.00 94.19 87 SER A N 1
ATOM 700 C CA . SER A 1 87 ? -7.558 1.605 14.887 1.00 94.19 87 SER A CA 1
ATOM 701 C C . SER A 1 87 ? -6.928 2.473 13.797 1.00 94.19 87 SER A C 1
ATOM 703 O O . SER A 1 87 ? -5.743 2.343 13.465 1.00 94.19 87 SER A O 1
ATOM 705 N N . SER A 1 88 ? -7.714 3.410 13.257 1.00 91.69 88 SER A N 1
ATOM 706 C CA . SER A 1 88 ? -7.226 4.434 12.326 1.00 91.69 88 SER A CA 1
ATOM 707 C C . SER A 1 88 ? -6.137 5.318 12.925 1.00 91.69 88 SER A C 1
ATOM 709 O O . SER A 1 88 ? -5.205 5.685 12.215 1.00 91.69 88 SER A O 1
ATOM 711 N N . GLU A 1 89 ? -6.220 5.640 14.214 1.00 92.31 89 GLU A N 1
ATOM 712 C CA . GLU A 1 89 ? -5.222 6.446 14.921 1.00 92.31 89 GLU A CA 1
ATOM 713 C C . GLU A 1 89 ? -3.889 5.702 14.992 1.00 92.31 89 GLU A C 1
ATOM 715 O O . GLU A 1 89 ? -2.868 6.251 14.585 1.00 92.31 89 GLU A O 1
ATOM 720 N N . GLN A 1 90 ? -3.903 4.432 15.419 1.00 95.06 90 GLN A N 1
ATOM 721 C CA . GLN A 1 90 ? -2.689 3.610 15.461 1.00 95.06 90 GLN A CA 1
ATOM 722 C C . GLN A 1 90 ? -2.066 3.462 14.074 1.00 95.06 90 GLN A C 1
ATOM 724 O O . GLN A 1 90 ? -0.852 3.600 13.917 1.00 95.06 90 GLN A O 1
ATOM 729 N N . TRP A 1 91 ? -2.901 3.229 13.059 1.00 95.19 91 TRP A N 1
ATOM 730 C CA . TRP A 1 91 ? -2.447 3.129 11.680 1.00 95.19 91 TRP A CA 1
ATOM 731 C C . TRP A 1 91 ? -1.746 4.409 11.207 1.00 95.19 91 TRP A C 1
ATOM 733 O O . TRP A 1 91 ? -0.634 4.322 10.679 1.00 95.19 91 TRP A O 1
ATOM 743 N N . LEU A 1 92 ? -2.348 5.584 11.414 1.00 92.12 92 LEU A N 1
ATOM 744 C CA . LEU A 1 92 ? -1.765 6.868 11.005 1.00 92.12 92 LEU A CA 1
ATOM 745 C C . LEU A 1 92 ? -0.487 7.197 11.792 1.00 92.12 92 LEU A C 1
ATOM 747 O O . LEU A 1 92 ? 0.499 7.649 11.206 1.00 92.12 92 LEU A O 1
ATOM 751 N N . ASP A 1 93 ? -0.459 6.909 13.094 1.00 92.00 93 ASP A N 1
ATOM 752 C CA . ASP A 1 93 ? 0.716 7.153 13.933 1.00 92.00 93 ASP A CA 1
ATOM 753 C C . ASP A 1 93 ? 1.882 6.202 13.609 1.00 92.00 93 ASP A C 1
ATOM 755 O O . ASP A 1 93 ? 3.042 6.601 13.717 1.00 92.00 93 ASP A O 1
ATOM 759 N N . SER A 1 94 ? 1.612 4.980 13.127 1.00 90.06 94 SER A N 1
ATOM 760 C CA . SER A 1 94 ? 2.633 3.949 12.850 1.00 90.06 94 SER A CA 1
ATOM 761 C C . SER A 1 94 ? 3.713 4.345 11.830 1.00 90.06 94 SER A C 1
ATOM 763 O O . SER A 1 94 ? 4.752 3.680 11.724 1.00 90.06 94 SER A O 1
ATOM 765 N N . ARG A 1 95 ? 3.468 5.397 11.039 1.00 83.31 95 ARG A N 1
ATOM 766 C CA . ARG A 1 95 ? 4.381 5.900 9.999 1.00 83.31 95 ARG A CA 1
ATOM 767 C C . ARG A 1 95 ? 4.663 7.401 10.107 1.00 83.31 95 ARG A C 1
ATOM 769 O O . ARG A 1 95 ? 5.431 7.936 9.302 1.00 83.31 95 ARG A O 1
ATOM 776 N N . LYS A 1 96 ? 4.112 8.069 11.121 1.00 83.69 96 LYS A N 1
ATOM 777 C CA . LYS A 1 96 ? 4.340 9.490 11.376 1.00 83.69 96 LYS A CA 1
ATOM 778 C C . LYS A 1 96 ? 5.817 9.754 11.674 1.00 83.69 96 LYS A C 1
ATOM 780 O O . LYS A 1 96 ? 6.448 9.032 12.437 1.00 83.69 96 LYS A O 1
ATOM 785 N N . GLY A 1 97 ? 6.378 10.794 11.056 1.00 74.88 97 GLY A N 1
ATOM 786 C CA . GLY A 1 97 ? 7.782 11.179 11.249 1.00 74.88 97 GLY A CA 1
ATOM 787 C C . GLY A 1 97 ? 8.810 10.378 10.437 1.00 74.88 97 GLY A C 1
ATOM 788 O O . GLY A 1 97 ? 9.983 10.733 10.461 1.00 74.88 97 GLY A O 1
ATOM 789 N N . ASN A 1 98 ? 8.390 9.375 9.656 1.00 77.06 98 ASN A N 1
ATOM 790 C CA . ASN A 1 98 ? 9.279 8.545 8.826 1.00 77.06 98 ASN A CA 1
ATOM 791 C C . ASN A 1 98 ? 9.264 8.945 7.336 1.00 77.06 98 ASN A C 1
ATOM 793 O O . ASN A 1 98 ? 9.448 8.105 6.460 1.00 77.06 98 ASN A O 1
ATOM 797 N N . GLY A 1 99 ? 8.972 10.215 7.032 1.00 79.94 99 GLY A N 1
ATOM 798 C CA . GLY A 1 99 ? 8.836 10.703 5.651 1.00 79.94 99 GLY A CA 1
ATOM 799 C C . GLY A 1 99 ? 7.572 10.222 4.923 1.00 79.94 99 GLY A C 1
ATOM 800 O O . GLY A 1 99 ? 7.423 10.462 3.731 1.00 79.94 99 GLY A O 1
ATOM 801 N N . CYS A 1 100 ? 6.653 9.555 5.627 1.00 88.88 100 CYS A N 1
ATOM 802 C CA . CYS A 1 100 ? 5.344 9.182 5.102 1.00 88.88 100 CYS A CA 1
ATOM 803 C C . CYS A 1 100 ? 4.362 10.347 5.294 1.00 88.88 100 CYS A C 1
ATOM 805 O O . CYS A 1 100 ? 4.043 10.703 6.425 1.00 88.88 100 CYS A O 1
ATOM 807 N N . GLU A 1 101 ? 3.910 10.950 4.194 1.00 93.00 101 GLU A N 1
ATOM 808 C CA . GLU A 1 101 ? 3.042 12.140 4.216 1.00 93.00 101 GLU A CA 1
ATOM 809 C C . GLU A 1 101 ? 1.553 11.820 4.005 1.00 93.00 101 GLU A C 1
ATOM 811 O O . GLU A 1 101 ? 0.686 12.646 4.301 1.00 93.00 101 GLU A O 1
ATOM 816 N N . TYR A 1 102 ? 1.243 10.634 3.470 1.00 96.00 102 TYR A N 1
ATOM 817 C CA . TYR A 1 102 ? -0.111 10.246 3.081 1.00 96.00 102 TYR A CA 1
ATOM 818 C C . TYR A 1 102 ? -0.426 8.802 3.466 1.00 96.00 102 TYR A C 1
ATOM 820 O O . TYR A 1 102 ? 0.400 7.905 3.312 1.00 96.00 102 TYR A O 1
ATOM 828 N N . GLY A 1 103 ? -1.665 8.580 3.899 1.00 96.38 103 GLY A N 1
ATOM 829 C CA . GLY A 1 103 ? -2.253 7.263 4.123 1.00 96.38 103 GLY A CA 1
ATOM 830 C C . GLY A 1 103 ? -3.431 7.026 3.183 1.00 96.38 103 GLY A C 1
ATOM 831 O O . GLY A 1 103 ? -4.236 7.927 2.950 1.00 96.38 103 GLY A O 1
ATOM 832 N N . TYR A 1 104 ? -3.565 5.804 2.670 1.00 97.75 104 TYR A N 1
ATOM 833 C CA . TYR A 1 104 ? -4.663 5.410 1.785 1.00 97.75 104 TYR A CA 1
ATOM 834 C C . TYR A 1 104 ? -5.426 4.230 2.382 1.00 97.75 104 TYR A C 1
ATOM 836 O O . TYR A 1 104 ? -4.871 3.145 2.567 1.00 97.75 104 TYR A O 1
ATOM 844 N N . LEU A 1 105 ? -6.713 4.428 2.670 1.00 97.88 105 LEU A N 1
ATOM 845 C CA . LEU A 1 105 ? -7.568 3.404 3.26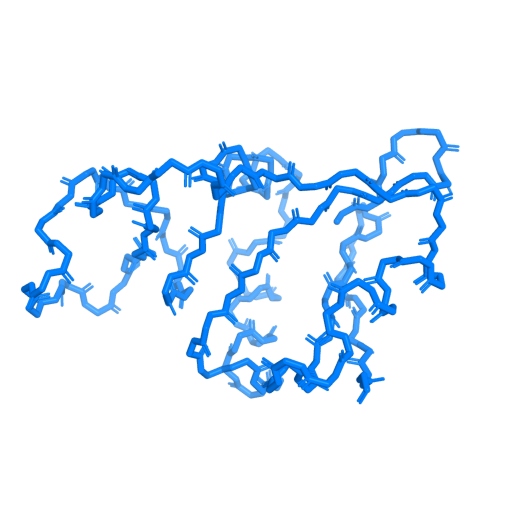3 1.00 97.88 105 LEU A CA 1
ATOM 846 C C . LEU A 1 105 ? -8.647 2.959 2.282 1.00 97.88 105 LEU A C 1
ATOM 848 O O . LEU A 1 105 ? -9.534 3.732 1.933 1.00 97.88 105 LEU A O 1
ATOM 852 N N . TRP A 1 106 ? -8.598 1.690 1.884 1.00 98.38 106 TRP A N 1
ATOM 853 C CA . TRP A 1 106 ? -9.723 1.027 1.233 1.00 98.38 106 TRP A CA 1
ATOM 854 C C . TRP A 1 106 ? -10.769 0.629 2.275 1.00 98.38 106 TRP A C 1
ATOM 856 O O . TRP A 1 106 ? -10.439 -0.118 3.201 1.00 98.38 106 TRP A O 1
ATOM 866 N N . ASN A 1 107 ? -12.007 1.096 2.103 1.00 95.44 107 ASN A N 1
ATOM 867 C CA . ASN A 1 107 ? -13.139 0.818 3.001 1.00 95.44 107 ASN A CA 1
ATOM 868 C C . ASN A 1 107 ? -14.058 -0.325 2.517 1.00 95.44 107 ASN A C 1
ATOM 870 O O . ASN A 1 107 ? -15.125 -0.537 3.083 1.00 95.44 107 ASN A O 1
ATOM 874 N N . GLY A 1 108 ? -13.682 -1.023 1.441 1.00 95.31 108 GLY A N 1
ATOM 875 C CA . GLY A 1 108 ? -14.521 -2.028 0.778 1.00 95.31 108 GLY A CA 1
ATOM 876 C C . GLY A 1 108 ? -15.131 -1.552 -0.543 1.00 95.31 108 GLY A C 1
ATOM 877 O O . GLY A 1 108 ? -15.450 -2.387 -1.386 1.00 95.31 108 GLY A O 1
ATOM 878 N N . VAL A 1 109 ? -15.237 -0.236 -0.748 1.00 95.62 109 VAL A N 1
ATOM 879 C CA . VAL A 1 109 ? -15.891 0.382 -1.915 1.00 95.62 109 VAL A CA 1
ATOM 880 C C . VAL A 1 109 ? -14.997 1.409 -2.610 1.00 95.62 109 VAL A C 1
ATOM 882 O O . VAL A 1 109 ? -14.993 1.488 -3.836 1.00 95.62 109 VAL A O 1
ATOM 885 N N . SER A 1 110 ? -14.256 2.209 -1.847 1.00 97.31 110 SER A N 1
ATOM 886 C CA . SER A 1 110 ? -13.423 3.292 -2.365 1.00 97.31 110 SER A CA 1
ATOM 887 C C . SER A 1 110 ? -12.186 3.524 -1.501 1.00 97.31 110 SER A C 1
ATOM 889 O O . SER A 1 110 ? -12.122 3.108 -0.340 1.00 97.31 110 SER A O 1
ATOM 891 N N . TRP A 1 111 ? -11.213 4.239 -2.066 1.00 98.31 111 TRP A N 1
ATOM 892 C CA . TRP A 1 111 ? -10.066 4.749 -1.325 1.00 98.31 111 TRP A CA 1
ATOM 893 C C . TRP A 1 111 ? -10.387 6.093 -0.679 1.00 98.31 111 TRP A C 1
ATOM 895 O O . TRP A 1 111 ? -10.899 7.000 -1.334 1.00 98.31 111 TRP A O 1
ATOM 905 N N . THR A 1 112 ? -10.019 6.231 0.589 1.00 97.50 112 THR A N 1
ATOM 906 C CA . THR A 1 112 ? -9.972 7.513 1.294 1.00 97.50 112 THR A CA 1
ATOM 907 C C . THR A 1 112 ? -8.519 7.890 1.540 1.00 97.50 112 THR A C 1
ATOM 909 O O . THR A 1 112 ? -7.734 7.070 2.022 1.00 97.50 112 THR A O 1
ATOM 912 N N . THR A 1 113 ? -8.171 9.133 1.219 1.00 97.38 113 THR A N 1
ATOM 913 C CA . THR A 1 113 ? -6.831 9.685 1.427 1.00 97.38 113 THR A CA 1
ATOM 914 C C . THR A 1 113 ? -6.775 10.463 2.734 1.00 97.38 113 THR A C 1
ATOM 916 O O . THR A 1 113 ? -7.628 11.309 2.998 1.00 97.38 113 THR A O 1
ATOM 919 N N . PHE A 1 114 ? -5.728 10.220 3.511 1.00 95.12 114 PHE A N 1
ATOM 920 C CA . PHE A 1 114 ? -5.406 10.905 4.755 1.00 95.12 114 PHE A CA 1
ATOM 921 C C . PHE A 1 114 ? -4.055 11.591 4.607 1.00 95.12 114 PHE A C 1
ATOM 923 O O . PHE A 1 114 ? -3.152 11.049 3.971 1.00 95.12 114 PHE A O 1
ATOM 930 N N . LYS A 1 115 ? -3.914 12.772 5.205 1.00 92.12 115 LYS A N 1
ATOM 931 C CA . LYS A 1 115 ? -2.617 13.424 5.383 1.00 92.12 115 LYS A CA 1
ATOM 932 C C . LYS A 1 115 ? -2.087 13.064 6.772 1.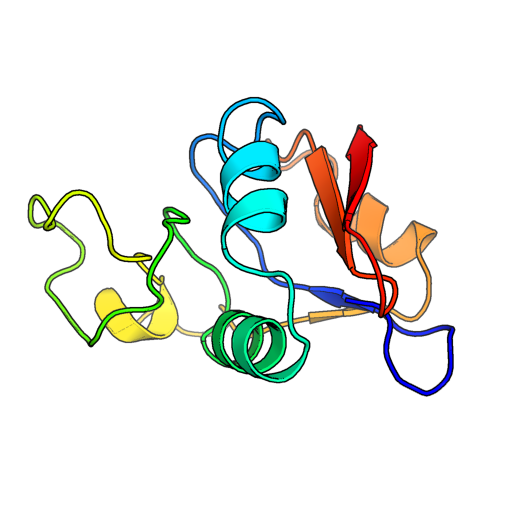00 92.12 115 LYS A C 1
ATOM 934 O O . LYS A 1 115 ? -2.853 13.170 7.730 1.00 92.12 115 LYS A O 1
ATOM 939 N N . ILE A 1 116 ? -0.836 12.612 6.843 1.00 88.44 116 ILE A N 1
ATOM 940 C CA . ILE A 1 116 ? -0.154 12.163 8.073 1.00 88.44 116 ILE A CA 1
ATOM 941 C C . ILE A 1 116 ? 0.634 13.320 8.700 1.00 88.44 116 ILE A C 1
ATOM 943 O O . ILE A 1 116 ? 1.140 14.172 7.933 1.00 88.44 116 ILE A O 1
#

Foldseek 3Di:
DQDPVNFKDKDAAEAPDLDCVFPVVLCQPAVFAPVQVVVQQQLFHFDHDFNACDAADAQPDDDDRGHTGGCCRHVVDPPRHIDMDRHPVRVVVVCPPVPNQWDWDDSRGGIDIDGD

pLDDT: mean 94.28, std 6.75, range [63.84, 98.62]

Secondary structure (DSSP, 8-state):
-B-TTSS-EEE--B-S--SIIIIIHHHHHH--SHHHHHHHHHT--EEE--SB------TTSPPPTTB-EEIIIII--SS-SPEEESSHHHHHHTTTTTT--EEEEE-SS-EEEEE-

Sequence (116 aa):
MLLEDGETIRSVYCHWDGYPAHVGKILNEHYTNRSKIDQLLTLGDLSSLDKNIGEKHDFDSYQPDTWCTFYGRDRGESDVGPLIHESSEQWLDSRKGNGCEYGYLWNGVSWTTFKI

Radius of gyration: 13.43 Å; chains: 1; bounding box: 34×25×33 Å